Protein AF-A0A2V9ZUM1-F1 (afdb_monomer)

pLDDT: mean 86.16, std 15.64, range [45.31, 98.69]

Nearest PDB structures (foldseek):
  5nqx-assembly4_D  TM=4.553E-01  e=6.604E+00  Neisseria meningitidis MC58
  5nqx-assembly5_E  TM=4.457E-01  e=9.164E+00  Neisseria meningitidis MC58
  6saz-assembly2_D  TM=3.484E-01  e=9.678E+00  Homo sapiens
  6saz-assembly1_B  TM=3.345E-01  e=7.779E+00  Homo sapiens

Structure (mmCIF, N/CA/C/O backbone):
data_AF-A0A2V9ZUM1-F1
#
_entry.id   AF-A0A2V9ZUM1-F1
#
loop_
_atom_site.group_PDB
_atom_site.id
_atom_site.type_symbol
_atom_site.label_atom_id
_atom_site.label_alt_id
_atom_site.label_comp_id
_atom_site.label_asym_id
_atom_site.label_entity_id
_atom_site.label_seq_id
_atom_site.pdbx_PDB_in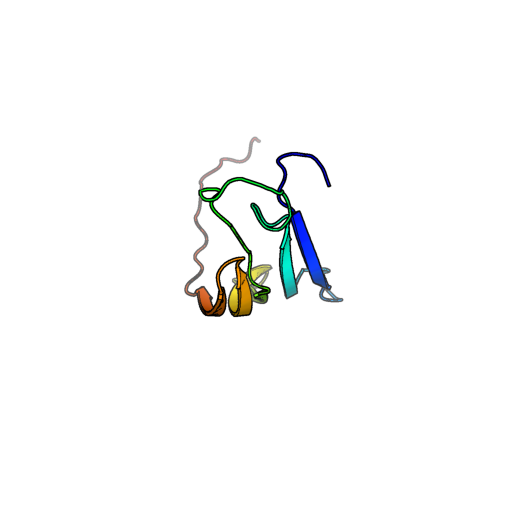s_code
_atom_site.Cartn_x
_atom_site.Cartn_y
_atom_site.Cartn_z
_atom_site.occupancy
_atom_site.B_iso_or_equiv
_atom_site.auth_seq_id
_atom_site.auth_comp_id
_atom_site.auth_asym_id
_atom_site.auth_atom_id
_atom_site.pdbx_PDB_model_num
ATOM 1 N N . MET A 1 1 ? -8.927 4.955 -18.328 1.00 78.56 1 MET A N 1
ATOM 2 C CA . MET A 1 1 ? -8.141 5.878 -17.480 1.00 78.56 1 MET A CA 1
ATOM 3 C C . MET A 1 1 ? -8.078 7.207 -18.204 1.00 78.56 1 MET A C 1
ATOM 5 O O . MET A 1 1 ? -7.851 7.196 -19.407 1.00 78.56 1 MET A O 1
ATOM 9 N N . GLU A 1 2 ? -8.333 8.310 -17.510 1.00 84.94 2 GLU A N 1
ATOM 10 C CA . GLU A 1 2 ? -8.301 9.657 -18.088 1.00 84.94 2 GLU A CA 1
ATOM 11 C C . GLU A 1 2 ? -6.863 10.166 -18.234 1.00 84.94 2 GLU A C 1
ATOM 13 O O . GLU A 1 2 ? -5.979 9.831 -17.438 1.00 84.94 2 GLU A O 1
ATOM 18 N N . ALA A 1 3 ? -6.635 11.004 -19.247 1.00 82.31 3 ALA A N 1
ATOM 19 C CA . ALA A 1 3 ? -5.347 11.649 -19.457 1.00 82.31 3 ALA A CA 1
ATOM 20 C C . ALA A 1 3 ? -4.989 12.555 -18.264 1.00 82.31 3 ALA A C 1
ATOM 22 O O . ALA A 1 3 ? -5.822 13.302 -17.754 1.00 82.31 3 ALA A O 1
ATOM 23 N N . GLY A 1 4 ? -3.737 12.481 -17.808 1.00 84.00 4 GLY A N 1
ATOM 24 C CA . GLY A 1 4 ? -3.235 13.294 -16.695 1.00 84.00 4 GLY A CA 1
ATOM 25 C C . GLY A 1 4 ? -3.696 12.857 -15.298 1.00 84.00 4 GLY A C 1
ATOM 26 O O . GLY A 1 4 ? -3.374 13.532 -14.322 1.00 84.00 4 GLY A O 1
ATOM 27 N N . LYS A 1 5 ? -4.423 11.740 -15.163 1.00 88.44 5 LYS A N 1
ATOM 28 C CA . LYS A 1 5 ? -4.850 11.201 -13.862 1.00 88.44 5 LYS A CA 1
ATOM 29 C C . LYS A 1 5 ? -3.990 10.012 -13.433 1.00 88.44 5 LYS A C 1
ATOM 31 O O . LYS A 1 5 ? -3.568 9.205 -14.259 1.00 88.44 5 LYS A O 1
ATOM 36 N N . ARG A 1 6 ? -3.771 9.888 -12.119 1.00 90.06 6 ARG A N 1
ATOM 37 C CA . ARG A 1 6 ? -3.183 8.696 -11.490 1.00 90.06 6 ARG A CA 1
ATOM 38 C C . ARG A 1 6 ? -4.282 7.877 -10.825 1.00 90.06 6 ARG A C 1
ATOM 40 O O . ARG A 1 6 ? -5.164 8.429 -10.176 1.00 90.06 6 ARG A O 1
ATOM 47 N N . TYR A 1 7 ? -4.190 6.567 -10.972 1.00 93.94 7 TYR A N 1
ATOM 48 C CA . TYR A 1 7 ? -5.117 5.584 -10.433 1.00 93.94 7 TYR A CA 1
ATOM 49 C C . TYR A 1 7 ? -4.359 4.549 -9.614 1.00 93.94 7 TYR A C 1
ATOM 51 O O . TYR A 1 7 ? -3.161 4.344 -9.805 1.00 93.94 7 TYR A O 1
ATOM 59 N N . PHE A 1 8 ? -5.074 3.855 -8.738 1.00 95.06 8 PHE A N 1
ATOM 60 C CA . PHE A 1 8 ? -4.582 2.643 -8.104 1.00 95.06 8 PHE A CA 1
ATOM 61 C C . PHE A 1 8 ? -5.080 1.429 -8.889 1.00 95.06 8 PHE A C 1
ATOM 63 O O . PHE A 1 8 ? -6.277 1.299 -9.141 1.00 95.06 8 PHE A O 1
ATOM 70 N N . GLN A 1 9 ? -4.170 0.531 -9.253 1.00 96.44 9 GLN A N 1
ATOM 71 C CA . GLN A 1 9 ? -4.505 -0.757 -9.848 1.00 96.44 9 GLN A CA 1
ATOM 72 C C . GLN A 1 9 ? -4.064 -1.871 -8.907 1.00 96.44 9 GLN A C 1
ATOM 74 O O . GLN A 1 9 ? -2.882 -2.000 -8.580 1.00 96.44 9 GLN A O 1
ATOM 79 N N . GLY A 1 10 ? -5.014 -2.698 -8.481 1.00 97.12 10 GLY A N 1
ATOM 80 C CA . GLY A 1 10 ? -4.728 -3.771 -7.547 1.00 97.12 10 GLY A CA 1
ATOM 81 C C . GLY A 1 10 ? -5.973 -4.412 -6.965 1.00 97.12 10 GLY A C 1
ATOM 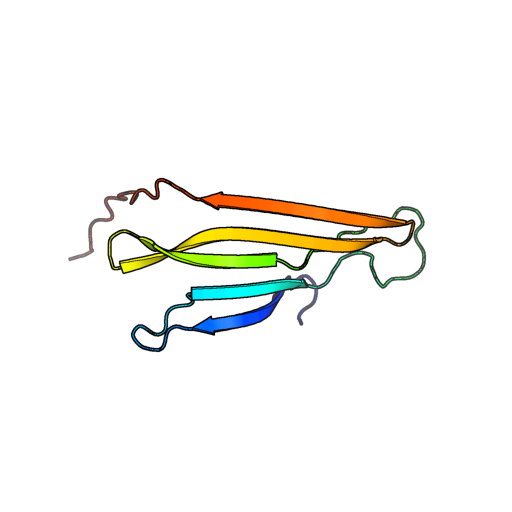82 O O . GLY A 1 10 ? -7.062 -4.336 -7.527 1.00 97.12 10 GLY A O 1
ATOM 83 N N . ARG A 1 11 ? -5.784 -5.051 -5.814 1.00 98.44 11 ARG A N 1
ATOM 84 C CA . ARG A 1 11 ? -6.826 -5.713 -5.036 1.00 98.44 11 ARG A CA 1
ATOM 85 C C . ARG A 1 11 ? -7.051 -4.971 -3.724 1.00 98.44 11 ARG A C 1
ATOM 87 O O . ARG A 1 11 ? -6.098 -4.525 -3.079 1.00 98.44 11 ARG A O 1
ATOM 94 N N . VAL A 1 12 ? -8.316 -4.880 -3.338 1.00 98.00 12 VAL A N 1
ATOM 95 C CA . VAL A 1 12 ? -8.780 -4.316 -2.071 1.00 98.00 12 VAL A CA 1
ATOM 96 C C . VAL A 1 12 ? -9.460 -5.437 -1.294 1.00 98.00 12 VAL A C 1
ATOM 98 O O . VAL A 1 12 ? -10.240 -6.192 -1.869 1.00 98.00 12 VAL A O 1
ATOM 101 N N . TRP A 1 13 ? -9.140 -5.565 -0.010 1.00 98.19 13 TRP A N 1
ATOM 102 C CA . TRP A 1 13 ? -9.835 -6.458 0.910 1.00 98.19 13 TRP A CA 1
ATOM 103 C C . TRP A 1 13 ? -10.670 -5.608 1.847 1.00 98.19 13 TRP A C 1
ATOM 105 O O . TRP A 1 13 ? -10.168 -4.643 2.435 1.00 98.19 13 TRP A O 1
ATOM 115 N N . VAL A 1 14 ? -11.930 -5.994 1.965 1.00 97.00 14 VAL A N 1
ATOM 116 C CA . VAL A 1 14 ? -12.938 -5.324 2.771 1.00 97.00 14 VAL A CA 1
ATOM 117 C C . VAL A 1 14 ? -13.363 -6.301 3.861 1.00 97.00 14 VAL A C 1
ATOM 119 O O . VAL A 1 14 ? -13.590 -7.477 3.572 1.00 97.00 14 VAL A O 1
ATOM 122 N N . ASP A 1 15 ? -13.389 -5.832 5.103 1.00 93.25 15 ASP A N 1
ATOM 123 C CA . ASP A 1 15 ? -13.933 -6.575 6.236 1.00 93.25 15 ASP A CA 1
ATOM 124 C C . ASP A 1 15 ? -15.433 -6.853 6.034 1.00 93.25 15 ASP A C 1
ATOM 126 O O . ASP A 1 15 ? -16.140 -6.071 5.402 1.00 93.25 15 ASP A O 1
ATOM 130 N N . ASN A 1 16 ? -15.927 -7.973 6.560 1.00 94.62 16 ASN A N 1
ATOM 131 C CA . ASN A 1 16 ? -17.305 -8.416 6.345 1.00 94.62 16 ASN A CA 1
ATOM 132 C C . ASN A 1 16 ? -18.289 -8.002 7.452 1.00 94.62 16 ASN A C 1
ATOM 134 O O . ASN A 1 16 ? -19.456 -8.381 7.370 1.00 94.62 16 ASN A O 1
ATOM 138 N N . ARG A 1 17 ? -17.848 -7.253 8.469 1.00 91.38 17 ARG A N 1
ATOM 139 C CA . ARG A 1 17 ? -18.691 -6.741 9.560 1.00 91.38 17 ARG A CA 1
ATOM 140 C C . ARG A 1 17 ? -19.018 -5.269 9.345 1.00 91.38 17 ARG A C 1
ATOM 142 O O . ARG A 1 17 ? -20.185 -4.915 9.224 1.00 91.38 17 ARG A O 1
ATOM 149 N N . ASP A 1 18 ? -17.983 -4.445 9.207 1.00 89.38 18 ASP A N 1
ATOM 150 C CA . ASP A 1 18 ? -18.099 -2.983 9.143 1.00 89.38 18 ASP A CA 1
ATOM 151 C C . ASP A 1 18 ? -17.907 -2.433 7.719 1.00 89.38 18 ASP A C 1
ATOM 153 O O .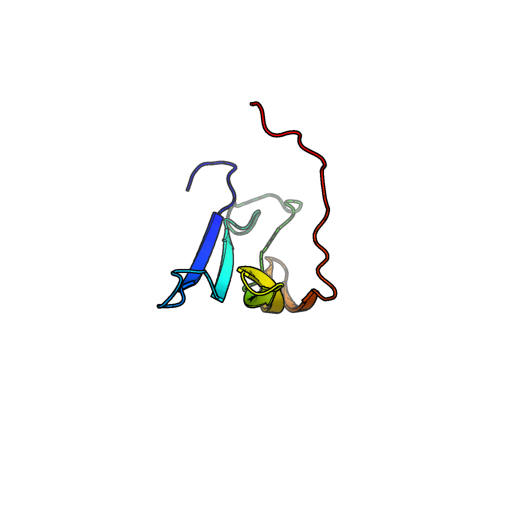 ASP A 1 18 ? -17.941 -1.219 7.499 1.00 89.38 18 ASP A O 1
ATOM 157 N N . LEU A 1 19 ? -17.665 -3.323 6.745 1.00 93.25 19 LEU A N 1
ATOM 158 C CA . LEU A 1 19 ? -17.400 -3.001 5.336 1.00 93.25 19 LEU A CA 1
ATOM 159 C C . LEU A 1 19 ? -16.234 -2.016 5.145 1.00 93.25 19 LEU A C 1
ATOM 161 O O . LEU A 1 19 ? -16.192 -1.232 4.194 1.00 93.25 19 LEU A O 1
ATOM 165 N N . GLN A 1 20 ? -15.256 -2.073 6.049 1.00 94.44 20 GLN A N 1
ATOM 166 C CA . GLN A 1 20 ? -14.067 -1.226 6.032 1.00 94.44 20 GLN A CA 1
ATOM 167 C C . GLN A 1 20 ? -12.942 -1.865 5.222 1.00 94.44 20 GLN A C 1
ATOM 169 O O . GLN A 1 20 ? -12.767 -3.081 5.202 1.00 94.44 20 GLN A O 1
ATOM 174 N N . ILE A 1 21 ? -12.126 -1.040 4.566 1.00 96.31 21 ILE A N 1
ATOM 175 C CA . ILE A 1 21 ? -10.934 -1.529 3.869 1.00 96.31 21 ILE A CA 1
ATOM 176 C C . ILE A 1 21 ? -9.885 -1.911 4.913 1.00 96.31 21 ILE A C 1
ATOM 178 O O . ILE A 1 21 ? -9.409 -1.053 5.651 1.00 96.31 21 ILE A O 1
ATOM 182 N N . VAL A 1 22 ? -9.454 -3.170 4.914 1.00 97.00 22 VAL A N 1
ATOM 183 C CA . VAL A 1 22 ? -8.434 -3.677 5.853 1.00 97.00 22 VAL A CA 1
ATOM 184 C C . VAL A 1 22 ? -7.066 -3.845 5.199 1.00 97.00 22 VAL A C 1
ATOM 186 O O . VAL A 1 22 ? -6.026 -3.785 5.853 1.00 97.00 22 VAL A O 1
ATOM 189 N N . LYS A 1 23 ? -7.042 -4.022 3.874 1.00 98.12 23 LYS A N 1
ATOM 190 C CA . LYS A 1 23 ? -5.810 -4.217 3.109 1.00 98.12 23 LYS A CA 1
ATOM 191 C C . LYS A 1 23 ? -5.972 -3.744 1.673 1.00 98.12 23 LYS A C 1
ATOM 193 O O . LYS A 1 23 ? -7.018 -3.928 1.056 1.00 98.12 23 LYS A O 1
ATOM 198 N N . THR A 1 24 ? -4.903 -3.196 1.111 1.00 98.50 24 THR A N 1
ATOM 199 C CA . THR A 1 24 ? -4.781 -2.919 -0.326 1.00 98.50 24 THR A CA 1
ATOM 200 C C . THR A 1 24 ? -3.454 -3.462 -0.835 1.00 98.50 24 THR A C 1
ATOM 202 O O . THR A 1 24 ? -2.449 -3.367 -0.142 1.00 98.50 24 THR A O 1
ATOM 205 N N . CYS A 1 25 ? -3.435 -4.055 -2.026 1.00 98.44 25 CYS A N 1
ATOM 206 C CA . CYS A 1 25 ? -2.228 -4.586 -2.663 1.00 98.44 25 CYS A CA 1
ATOM 207 C C . CYS A 1 25 ? -2.267 -4.243 -4.142 1.00 98.44 25 CYS A C 1
ATOM 209 O O . CYS A 1 25 ? -3.168 -4.687 -4.854 1.00 98.44 25 CYS A O 1
ATOM 211 N N . GLY A 1 26 ? -1.312 -3.451 -4.605 1.00 97.75 26 GLY A N 1
ATOM 212 C CA . GLY A 1 26 ? -1.340 -2.918 -5.957 1.00 97.75 26 GLY A CA 1
ATOM 213 C C . GLY A 1 26 ? -0.280 -1.858 -6.167 1.00 97.75 26 GLY A C 1
ATOM 214 O O . GLY A 1 26 ? 0.684 -1.784 -5.415 1.00 97.75 26 GLY A O 1
ATOM 215 N N . ARG A 1 27 ? -0.460 -1.052 -7.205 1.00 96.00 27 ARG A N 1
ATOM 216 C CA . ARG A 1 27 ? 0.482 -0.008 -7.611 1.00 96.00 27 ARG A CA 1
ATOM 217 C C . ARG A 1 27 ? -0.260 1.194 -8.172 1.00 96.00 27 ARG A C 1
ATOM 219 O O . ARG A 1 27 ? -1.397 1.066 -8.633 1.00 96.00 27 ARG A O 1
ATOM 226 N N . ASN A 1 28 ? 0.397 2.349 -8.169 1.00 93.69 28 ASN A N 1
ATOM 227 C CA . ASN A 1 28 ? -0.128 3.524 -8.860 1.00 93.69 28 ASN A CA 1
ATOM 228 C C . ASN A 1 28 ? 0.181 3.424 -10.359 1.00 93.69 28 ASN A C 1
ATOM 230 O O . ASN A 1 28 ? 1.261 2.984 -10.745 1.00 93.69 28 ASN A O 1
ATOM 234 N N . VAL A 1 29 ? -0.775 3.827 -11.190 1.00 92.19 29 VAL A N 1
ATOM 235 C CA . VAL A 1 29 ? -0.709 3.775 -12.656 1.00 92.19 29 VAL A CA 1
ATOM 236 C C . VAL A 1 29 ? -1.307 5.051 -13.267 1.00 92.19 29 VAL A C 1
ATOM 238 O O . VAL A 1 29 ? -2.144 5.687 -12.627 1.00 92.19 29 VAL A O 1
ATOM 241 N N . PRO A 1 30 ? -0.926 5.443 -14.492 1.00 90.62 30 PRO A N 1
ATOM 242 C CA . PRO A 1 30 ? 0.138 4.847 -15.297 1.00 90.62 30 PRO A CA 1
ATOM 243 C C . PRO A 1 30 ? 1.530 5.197 -14.755 1.00 90.62 30 PRO A C 1
ATOM 245 O O . PRO A 1 30 ? 1.707 6.194 -14.052 1.00 90.62 30 PRO A O 1
ATOM 248 N N . ASP A 1 31 ? 2.516 4.376 -15.105 1.00 87.31 31 ASP A N 1
ATOM 249 C CA . ASP A 1 31 ? 3.913 4.802 -15.037 1.00 87.31 31 ASP A CA 1
ATOM 250 C C . ASP A 1 31 ? 4.178 5.873 -16.098 1.00 87.31 31 ASP A C 1
ATOM 252 O O . ASP A 1 31 ? 3.586 5.856 -17.183 1.00 87.31 31 ASP A O 1
ATOM 256 N N . VAL A 1 32 ? 5.097 6.789 -15.806 1.00 81.12 32 VAL A N 1
ATOM 257 C CA . VAL A 1 32 ? 5.521 7.827 -16.754 1.00 81.12 32 VAL A CA 1
ATOM 258 C C . VAL A 1 32 ? 6.822 7.385 -17.419 1.00 81.12 32 VAL A C 1
ATOM 260 O O . VAL A 1 32 ? 7.717 6.879 -16.750 1.00 81.12 32 VAL A O 1
ATOM 263 N N . GLY A 1 33 ? 6.932 7.551 -18.739 1.00 69.94 33 GLY A N 1
ATOM 264 C CA . 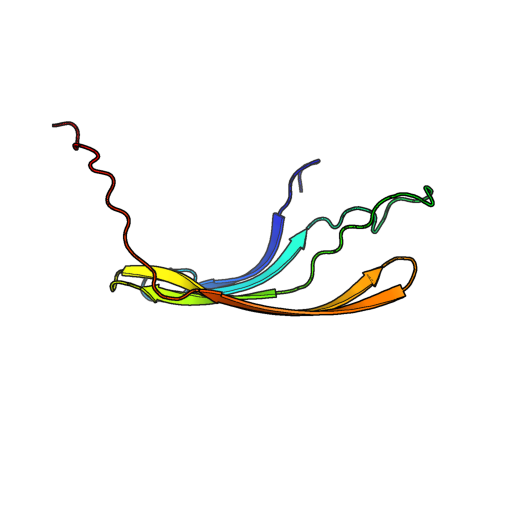GLY A 1 33 ? 8.151 7.236 -19.501 1.00 69.94 33 GLY A CA 1
ATOM 265 C C . GLY A 1 33 ? 8.276 5.782 -19.978 1.00 69.94 33 GLY A C 1
ATOM 266 O O . GLY A 1 33 ? 8.952 5.539 -20.966 1.00 69.94 33 GLY A O 1
ATOM 267 N N . SER A 1 34 ? 7.532 4.835 -19.391 1.00 57.09 34 SER A N 1
ATOM 268 C CA . SER A 1 34 ? 7.637 3.390 -19.685 1.00 57.09 34 SER A CA 1
ATOM 269 C C . SER A 1 34 ? 7.298 2.972 -21.134 1.00 57.09 34 SER A C 1
ATOM 271 O O . SER A 1 34 ? 7.745 1.916 -21.579 1.00 57.09 34 SER A O 1
ATOM 273 N N . LYS A 1 35 ? 6.501 3.746 -21.896 1.00 53.78 35 LYS A N 1
ATOM 274 C CA . LYS A 1 35 ? 5.972 3.293 -23.209 1.00 53.78 35 LYS A CA 1
ATOM 275 C C . LYS A 1 35 ? 6.003 4.294 -24.367 1.00 53.78 35 LYS A C 1
ATOM 277 O O . LYS A 1 35 ? 5.461 3.985 -25.428 1.00 53.78 35 LYS A O 1
ATOM 282 N N . SER A 1 36 ? 6.639 5.459 -24.229 1.00 48.03 36 SER A N 1
ATOM 283 C CA . SER A 1 36 ? 6.733 6.407 -25.348 1.00 48.03 36 SER A CA 1
ATOM 284 C C . SER A 1 36 ? 8.157 6.512 -25.876 1.00 48.03 36 SER A C 1
ATOM 286 O O . SER A 1 36 ? 9.037 7.097 -25.260 1.00 48.03 36 SER A O 1
ATOM 288 N N . LYS A 1 37 ? 8.340 5.942 -27.066 1.00 48.91 37 LYS A N 1
ATOM 289 C CA . LYS A 1 37 ? 9.462 6.126 -27.987 1.00 48.91 37 LYS A CA 1
ATOM 290 C C . LYS A 1 37 ? 10.099 7.536 -27.905 1.00 48.91 37 LYS A C 1
ATOM 292 O O . LYS A 1 37 ? 9.400 8.533 -28.059 1.00 48.91 37 LYS A O 1
ATOM 297 N N . LYS A 1 38 ? 11.441 7.563 -27.860 1.00 48.66 38 LYS A N 1
ATOM 298 C CA . LYS A 1 38 ? 12.339 8.592 -28.439 1.00 48.66 38 LYS A CA 1
ATOM 299 C C . LYS A 1 38 ? 12.494 9.956 -27.736 1.00 48.66 38 LYS A C 1
ATOM 301 O O . LYS A 1 38 ? 12.442 10.978 -28.416 1.00 48.66 38 LYS A O 1
ATOM 306 N N . LYS A 1 39 ? 12.856 10.003 -26.450 1.00 52.28 39 LYS A N 1
ATOM 307 C CA . LYS A 1 39 ? 13.816 11.030 -25.993 1.00 52.28 39 LYS A CA 1
ATOM 308 C C . LYS A 1 39 ? 14.816 10.418 -25.004 1.00 52.28 39 LYS A C 1
ATOM 310 O O . LYS A 1 39 ? 14.361 9.877 -24.005 1.00 52.28 39 LYS A O 1
ATOM 315 N N . PRO A 1 40 ? 16.134 10.500 -25.260 1.00 53.75 40 PRO A N 1
ATOM 316 C CA . PRO A 1 40 ? 17.160 9.965 -24.357 1.00 53.75 40 PRO A CA 1
ATOM 317 C C . PRO A 1 40 ? 17.121 10.588 -22.946 1.00 53.75 40 PRO A C 1
ATOM 319 O O . PRO A 1 40 ? 17.607 9.968 -22.011 1.00 53.75 40 PRO A O 1
ATOM 322 N N . ASP A 1 41 ? 16.453 11.737 -22.776 1.00 56.03 41 ASP A N 1
ATOM 323 C CA . ASP A 1 41 ? 16.343 12.460 -21.498 1.00 56.03 41 ASP A CA 1
ATOM 324 C C . ASP A 1 41 ? 14.943 12.402 -20.847 1.00 56.03 41 ASP A C 1
ATOM 326 O O . ASP A 1 41 ? 14.633 13.192 -19.950 1.00 56.03 41 ASP A O 1
ATOM 330 N N . SER A 1 42 ? 14.029 11.531 -21.300 1.00 63.44 42 SER A N 1
ATOM 331 C CA . SER A 1 42 ? 12.706 11.450 -20.665 1.00 63.44 42 SER A CA 1
ATOM 332 C C . SER A 1 42 ? 12.794 10.753 -19.307 1.00 63.44 42 SER A C 1
ATOM 334 O O . SER A 1 42 ? 13.032 9.551 -19.241 1.00 63.44 42 SER A O 1
ATOM 336 N N . LYS A 1 43 ? 12.553 11.500 -18.225 1.00 73.81 43 LYS A N 1
ATOM 337 C CA . LYS A 1 43 ? 12.530 10.976 -16.854 1.00 73.81 43 LYS A CA 1
ATOM 338 C C . LYS A 1 43 ? 11.473 9.874 -16.697 1.00 73.81 43 LYS A C 1
ATOM 340 O O . LYS A 1 43 ? 10.273 10.145 -16.772 1.00 73.81 43 LYS A O 1
ATOM 345 N N . GLU A 1 44 ? 11.921 8.649 -16.444 1.00 84.88 44 GLU A N 1
ATO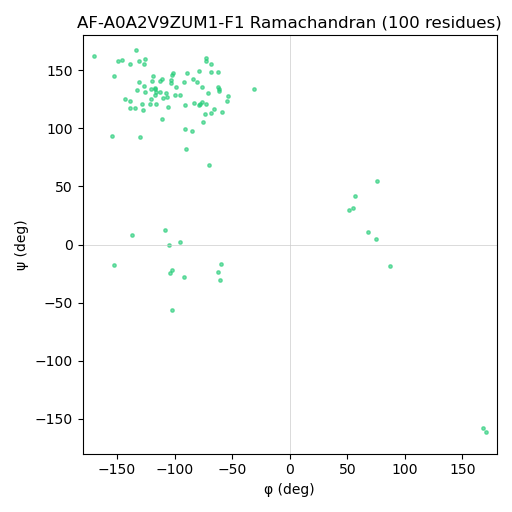M 346 C CA . GLU A 1 44 ? 11.059 7.521 -16.087 1.00 84.88 44 GLU A CA 1
ATOM 347 C C . GLU A 1 44 ? 10.588 7.635 -14.630 1.00 84.88 44 GLU A C 1
ATOM 349 O O . GLU A 1 44 ? 11.365 7.941 -13.725 1.00 84.88 44 GLU A O 1
ATOM 354 N N . ILE A 1 45 ? 9.299 7.388 -14.396 1.00 87.19 45 ILE A N 1
ATOM 355 C CA . ILE A 1 45 ? 8.709 7.306 -13.057 1.00 87.19 45 ILE A CA 1
ATOM 356 C C . ILE A 1 45 ? 7.906 6.010 -12.998 1.00 87.19 45 ILE A C 1
ATOM 358 O O . ILE A 1 45 ? 6.732 5.975 -13.383 1.00 87.19 45 ILE A O 1
ATOM 362 N N . LEU A 1 46 ? 8.563 4.953 -12.526 1.00 91.38 46 LEU A N 1
ATOM 363 C CA . LEU A 1 46 ? 7.955 3.649 -12.281 1.00 91.38 46 LEU A CA 1
ATOM 364 C C . LEU A 1 46 ? 7.462 3.577 -10.835 1.00 91.38 46 LEU A C 1
ATOM 366 O O . LEU A 1 46 ? 8.121 4.073 -9.922 1.00 91.38 46 LEU A O 1
ATOM 370 N N . THR A 1 47 ? 6.292 2.977 -10.617 1.00 93.19 47 THR A N 1
ATOM 371 C CA . THR A 1 47 ? 5.739 2.801 -9.265 1.00 93.19 47 THR A CA 1
ATOM 372 C C . THR A 1 47 ? 5.851 1.340 -8.826 1.00 93.19 47 THR A C 1
ATOM 374 O O . THR A 1 47 ? 5.328 0.476 -9.533 1.00 93.19 47 THR A O 1
ATOM 377 N N . PRO A 1 48 ? 6.439 1.031 -7.656 1.00 96.25 48 PRO A N 1
ATOM 378 C CA . PRO A 1 48 ? 6.477 -0.341 -7.167 1.00 96.25 48 PRO A CA 1
ATOM 379 C C . PRO A 1 48 ? 5.088 -0.831 -6.769 1.00 96.25 48 PRO A C 1
ATOM 381 O O . PRO A 1 48 ? 4.198 -0.054 -6.398 1.00 96.25 48 PRO A O 1
ATOM 384 N N . LYS A 1 49 ? 4.906 -2.148 -6.796 1.00 97.62 49 LYS A N 1
ATOM 385 C CA . LYS A 1 49 ? 3.794 -2.789 -6.110 1.00 97.62 49 LYS A CA 1
ATOM 386 C C . LYS A 1 49 ? 4.022 -2.731 -4.603 1.00 97.62 49 LYS A C 1
ATOM 388 O O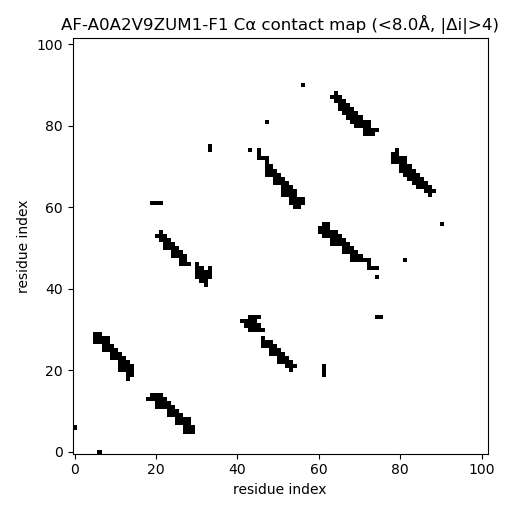 . LYS A 1 49 ? 5.065 -3.129 -4.092 1.00 97.62 49 LYS A O 1
ATOM 393 N N . PHE A 1 50 ? 3.005 -2.281 -3.885 1.00 98.12 50 PHE A N 1
ATOM 394 C CA . PHE A 1 50 ? 3.021 -2.179 -2.437 1.00 98.12 50 PHE A CA 1
ATOM 395 C C . PHE A 1 50 ? 1.771 -2.805 -1.825 1.00 98.12 50 PHE A C 1
ATOM 397 O O . PHE A 1 50 ? 0.723 -2.961 -2.463 1.00 98.12 50 PHE A O 1
ATOM 404 N N . VAL A 1 51 ? 1.896 -3.169 -0.555 1.00 98.69 51 VAL A N 1
ATOM 405 C CA . VAL A 1 51 ? 0.804 -3.634 0.290 1.00 98.69 51 VAL A CA 1
ATOM 406 C C . VAL A 1 51 ? 0.641 -2.657 1.437 1.00 98.69 51 VAL A C 1
ATOM 408 O O . VAL A 1 51 ? 1.608 -2.369 2.131 1.00 98.69 51 VAL A O 1
ATOM 411 N N . THR A 1 52 ? -0.581 -2.191 1.660 1.00 98.69 52 THR A N 1
ATOM 412 C CA . THR A 1 52 ? -0.959 -1.408 2.838 1.00 98.69 52 THR A CA 1
ATOM 413 C C . THR A 1 52 ? -1.869 -2.256 3.706 1.00 98.69 52 THR A C 1
ATOM 415 O O . THR A 1 52 ? -2.896 -2.742 3.228 1.00 98.69 52 THR A O 1
ATOM 418 N N . TYR A 1 53 ? -1.506 -2.398 4.972 1.00 98.44 53 TYR A N 1
ATOM 419 C CA . TYR A 1 53 ? -2.321 -2.990 6.022 1.00 98.44 53 TYR A CA 1
ATOM 420 C C . TYR A 1 53 ? -2.897 -1.875 6.880 1.00 98.44 53 TYR A C 1
ATOM 422 O O . TYR A 1 53 ? -2.236 -0.859 7.121 1.00 98.44 53 TYR A O 1
ATOM 430 N N . ARG A 1 54 ? -4.145 -2.059 7.294 1.00 97.69 54 ARG A N 1
ATOM 431 C CA . ARG A 1 54 ? -4.864 -1.123 8.145 1.00 97.69 54 ARG A CA 1
ATOM 432 C C . ARG A 1 54 ? -5.234 -1.807 9.447 1.00 97.69 54 ARG A C 1
ATOM 434 O O . ARG A 1 54 ? -5.563 -2.989 9.445 1.00 97.69 54 ARG A O 1
ATOM 441 N N . GLU A 1 55 ? -5.213 -1.039 10.522 1.00 95.38 55 GLU A N 1
ATOM 442 C CA . GLU A 1 55 ? -5.649 -1.467 11.847 1.00 95.38 55 GLU A CA 1
ATOM 443 C C . GLU A 1 55 ? -6.672 -0.471 12.383 1.00 95.38 55 GLU A C 1
ATOM 445 O O . GLU A 1 55 ? -6.705 0.697 11.979 1.00 95.38 55 GLU A O 1
ATOM 450 N N . GLN A 1 56 ? -7.521 -0.950 13.288 1.00 93.62 56 GLN A N 1
ATOM 451 C CA . GLN A 1 56 ? -8.507 -0.122 13.960 1.00 93.62 56 GLN A CA 1
ATOM 452 C C . GLN A 1 56 ? -7.830 0.698 15.062 1.00 93.62 56 GLN A C 1
ATOM 454 O O . GLN A 1 56 ? -7.253 0.157 16.003 1.00 93.62 56 GLN A O 1
ATOM 459 N N . ILE A 1 57 ? -7.935 2.014 14.950 1.00 92.19 57 ILE A N 1
ATOM 460 C CA . ILE A 1 57 ? -7.431 2.995 15.905 1.00 92.19 57 ILE A CA 1
ATOM 461 C C . ILE A 1 57 ? -8.621 3.671 16.589 1.00 92.19 57 ILE A C 1
ATOM 463 O O . ILE A 1 57 ? -9.660 3.914 15.963 1.00 92.19 57 ILE A O 1
ATOM 467 N N . ASP A 1 58 ? -8.475 3.954 17.886 1.00 87.88 58 ASP A N 1
ATOM 468 C CA . ASP A 1 58 ? -9.491 4.590 18.739 1.00 87.88 58 ASP A CA 1
ATOM 469 C C . ASP A 1 58 ? -10.868 3.902 18.676 1.00 87.88 58 ASP A C 1
ATOM 471 O O . ASP A 1 58 ? -11.911 4.540 18.808 1.00 87.88 58 ASP A O 1
ATOM 475 N N . GLY A 1 59 ? -10.878 2.588 18.427 1.00 83.50 59 GLY A N 1
ATOM 476 C CA . GLY A 1 59 ? -12.093 1.776 18.382 1.00 83.50 59 GLY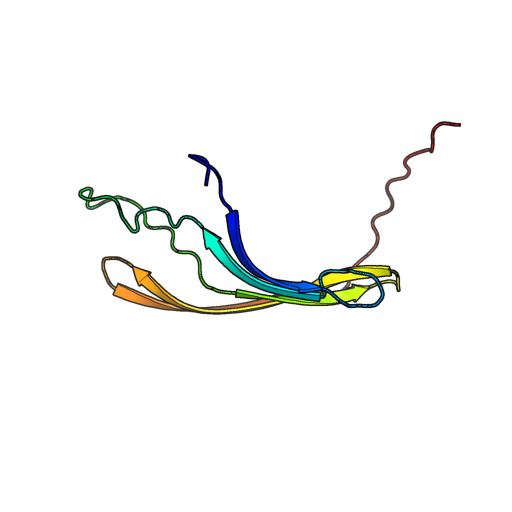 A CA 1
ATOM 477 C C . GLY A 1 59 ? -13.038 2.075 17.215 1.00 83.50 59 GLY A C 1
ATOM 478 O O . GLY A 1 59 ? -14.151 1.563 17.213 1.00 83.50 59 GLY A O 1
ATOM 479 N N . GLY A 1 60 ? -12.634 2.860 16.206 1.00 83.25 60 GLY A N 1
ATOM 480 C CA . GLY A 1 60 ? -13.562 3.252 15.134 1.00 83.25 60 GLY A CA 1
ATOM 481 C C . GLY A 1 60 ? -12.966 3.564 13.764 1.00 83.25 60 GLY A C 1
ATOM 482 O O . GLY A 1 60 ? -13.709 3.561 12.787 1.00 83.25 60 GLY A O 1
ATOM 483 N N . TYR A 1 61 ? -11.658 3.816 13.648 1.00 86.50 61 TYR A N 1
ATOM 484 C CA . TYR A 1 61 ? -11.064 4.268 12.386 1.00 86.50 61 TYR A CA 1
ATOM 485 C C . TYR A 1 61 ? -9.995 3.307 11.880 1.00 86.50 61 TYR A C 1
ATOM 487 O O . TYR A 1 61 ? -9.025 3.029 12.576 1.00 86.50 61 TYR A O 1
ATOM 495 N N . TRP A 1 62 ? -10.147 2.837 10.642 1.00 92.94 62 TRP A N 1
ATOM 496 C CA . TRP A 1 62 ? -9.160 1.983 9.984 1.00 92.94 62 TRP A CA 1
ATOM 497 C C . TRP A 1 62 ? -8.067 2.828 9.335 1.00 92.94 62 TRP A C 1
ATOM 499 O O . TRP A 1 62 ? -8.222 3.332 8.218 1.00 92.94 62 TRP A O 1
ATOM 509 N N . PHE A 1 63 ? -6.946 2.978 10.036 1.00 95.31 63 PHE A N 1
ATOM 510 C CA . PHE A 1 63 ? -5.796 3.731 9.544 1.00 95.31 63 PHE A CA 1
ATOM 511 C C . PHE A 1 63 ? -4.698 2.809 9.015 1.00 95.31 63 PHE A C 1
ATOM 513 O O . PHE A 1 63 ? -4.541 1.693 9.506 1.00 95.31 63 PHE A O 1
ATOM 520 N N . PRO A 1 64 ? -3.935 3.243 7.995 1.00 97.25 64 PRO A N 1
ATOM 521 C CA . PRO A 1 64 ? -2.816 2.464 7.483 1.00 97.25 64 PRO A CA 1
ATOM 522 C C . PRO A 1 64 ? -1.693 2.419 8.519 1.00 97.25 64 PRO A C 1
ATOM 524 O O . PRO A 1 64 ? -1.066 3.434 8.761 1.00 97.25 64 PRO A O 1
ATOM 527 N N . THR A 1 65 ? -1.376 1.270 9.102 1.00 97.81 65 THR A N 1
ATOM 528 C CA . THR A 1 65 ? -0.299 1.180 10.110 1.00 97.81 65 THR A CA 1
ATOM 529 C C . THR A 1 65 ? 0.989 0.597 9.549 1.00 97.81 65 THR A C 1
ATOM 531 O O . THR A 1 65 ? 2.077 0.880 10.054 1.00 97.81 65 THR A O 1
ATOM 534 N N . TYR A 1 66 ? 0.897 -0.149 8.446 1.00 98.44 66 TYR A N 1
ATOM 535 C CA . TYR A 1 66 ? 2.043 -0.791 7.816 1.00 98.44 66 TYR A CA 1
ATOM 536 C C . TYR A 1 66 ? 1.930 -0.778 6.292 1.00 98.44 66 TYR A C 1
ATOM 538 O O . TYR A 1 66 ? 0.954 -1.270 5.722 1.00 98.44 66 TYR A O 1
ATOM 546 N N . ILE A 1 67 ? 2.949 -0.243 5.619 1.00 98.56 67 ILE A N 1
ATOM 547 C CA . ILE A 1 67 ? 3.101 -0.313 4.165 1.00 98.56 67 ILE A CA 1
ATOM 548 C C . ILE A 1 67 ? 4.415 -1.012 3.848 1.00 98.56 67 ILE A C 1
ATOM 550 O O . ILE A 1 67 ? 5.448 -0.692 4.434 1.00 98.56 67 ILE A O 1
ATOM 554 N N . ARG A 1 68 ? 4.383 -1.957 2.910 1.00 98.38 68 ARG A N 1
ATOM 555 C CA . ARG A 1 68 ? 5.581 -2.622 2.397 1.00 98.38 68 ARG A CA 1
ATOM 556 C C . ARG A 1 68 ? 5.567 -2.663 0.877 1.00 98.38 68 ARG A C 1
ATOM 558 O O . ARG A 1 68 ? 4.578 -3.107 0.297 1.00 98.38 68 ARG A O 1
ATOM 565 N N . ALA A 1 69 ? 6.684 -2.296 0.265 1.00 98.19 69 ALA A N 1
ATOM 566 C CA . ALA A 1 69 ? 7.007 -2.580 -1.126 1.00 98.19 69 ALA A CA 1
ATOM 567 C C . ALA A 1 69 ? 8.291 -3.415 -1.186 1.00 98.19 69 ALA A C 1
ATOM 569 O O . ALA A 1 69 ? 9.208 -3.217 -0.389 1.00 98.19 69 ALA A O 1
ATOM 570 N N . ASP A 1 70 ? 8.326 -4.381 -2.092 1.00 97.88 70 ASP A N 1
ATOM 571 C CA . ASP A 1 70 ? 9.481 -5.235 -2.366 1.00 97.88 70 ASP A CA 1
ATOM 572 C C . ASP A 1 70 ? 9.314 -5.701 -3.811 1.00 97.88 70 ASP A C 1
ATOM 574 O O . ASP A 1 70 ? 8.500 -6.585 -4.086 1.00 97.88 70 ASP A O 1
ATOM 578 N N . ASP A 1 71 ? 9.926 -4.972 -4.739 1.00 97.19 71 ASP A N 1
ATOM 579 C CA . ASP A 1 71 ? 9.635 -5.085 -6.169 1.00 97.19 71 ASP A CA 1
ATOM 580 C C . ASP A 1 71 ? 10.879 -4.774 -7.006 1.00 97.19 71 ASP A C 1
ATOM 582 O O . ASP A 1 71 ? 11.791 -4.085 -6.547 1.00 97.19 71 ASP A O 1
ATOM 586 N N . ILE A 1 72 ? 10.914 -5.261 -8.243 1.00 97.12 72 ILE A N 1
ATOM 587 C CA . ILE A 1 72 ? 11.962 -4.921 -9.210 1.00 97.12 72 ILE A CA 1
ATOM 588 C C . ILE A 1 72 ? 11.354 -3.966 -10.235 1.00 97.12 72 ILE A C 1
ATOM 590 O O . ILE A 1 72 ? 10.389 -4.290 -10.924 1.00 97.12 72 ILE A O 1
ATOM 594 N N . LEU A 1 73 ? 11.905 -2.759 -10.312 1.00 94.50 73 LEU A N 1
ATOM 595 C CA . LEU A 1 73 ? 11.512 -1.747 -11.281 1.00 94.50 73 LEU A CA 1
ATOM 596 C C . LEU A 1 73 ? 12.379 -1.883 -12.531 1.00 94.50 73 LEU A C 1
ATOM 598 O O . LEU A 1 73 ? 13.597 -1.735 -12.461 1.00 94.50 73 LEU A O 1
ATOM 602 N N . HIS A 1 74 ? 11.733 -2.138 -13.664 1.00 92.00 74 HIS A N 1
ATOM 603 C CA . HIS A 1 74 ? 12.379 -2.316 -14.963 1.00 92.00 74 HIS A CA 1
ATOM 604 C C . HIS A 1 74 ? 12.488 -0.976 -15.694 1.00 92.00 74 HIS A C 1
ATOM 606 O O . HIS A 1 74 ? 11.620 -0.640 -16.506 1.00 92.00 74 HIS A O 1
ATOM 612 N N . PHE A 1 75 ? 13.512 -0.186 -15.365 1.00 88.81 75 PHE A N 1
ATOM 613 C CA . PHE A 1 75 ? 13.820 1.029 -16.119 1.00 88.81 75 PHE A CA 1
ATOM 614 C C . PHE A 1 75 ? 14.428 0.666 -17.477 1.00 88.81 75 PHE A C 1
ATOM 616 O O . PHE A 1 75 ? 14.953 -0.431 -17.663 1.00 88.81 75 PHE A O 1
ATOM 623 N N . SER A 1 76 ? 14.399 1.588 -18.440 1.00 85.56 76 SER A N 1
ATOM 624 C CA . SER A 1 76 ? 14.936 1.318 -19.784 1.00 85.56 76 SER A CA 1
ATOM 625 C C . SER A 1 76 ? 16.431 0.966 -19.798 1.00 85.56 76 SER A C 1
ATOM 627 O O . SER A 1 76 ? 16.869 0.206 -20.661 1.00 85.56 76 SER A O 1
ATOM 629 N N . GLY A 1 77 ? 17.205 1.507 -18.851 1.00 85.75 77 GLY A N 1
ATOM 630 C CA . GLY A 1 77 ? 18.652 1.301 -18.751 1.00 85.75 77 GLY A CA 1
ATOM 631 C C . GLY A 1 77 ? 19.071 0.129 -17.864 1.00 85.75 77 GLY A C 1
ATOM 632 O O . GLY A 1 77 ? 20.143 -0.433 -18.078 1.00 85.75 77 GLY A O 1
ATOM 633 N N . ASN A 1 78 ? 18.260 -0.231 -16.866 1.00 90.50 78 ASN A N 1
ATOM 634 C CA . ASN A 1 78 ? 18.581 -1.273 -15.898 1.00 90.50 78 ASN A CA 1
ATOM 635 C C . ASN A 1 78 ? 17.379 -1.639 -15.020 1.00 90.50 78 ASN A C 1
ATOM 637 O O . ASN A 1 78 ? 16.451 -0.855 -14.819 1.00 90.50 78 ASN A O 1
ATOM 641 N N . ASP A 1 79 ? 17.484 -2.799 -14.386 1.00 95.31 79 ASP A N 1
ATOM 642 C CA . ASP A 1 79 ? 16.590 -3.189 -13.307 1.00 95.31 79 ASP A CA 1
ATOM 643 C C . ASP A 1 79 ? 17.067 -2.602 -11.973 1.00 95.31 79 ASP A C 1
ATOM 645 O O . ASP A 1 79 ? 18.267 -2.532 -11.689 1.00 95.31 79 ASP A O 1
ATOM 649 N N . VAL A 1 80 ? 16.117 -2.181 -11.140 1.00 95.56 80 VAL A N 1
ATOM 650 C CA . VAL A 1 80 ? 16.369 -1.682 -9.783 1.00 95.56 80 VAL A CA 1
ATOM 651 C C . VAL A 1 80 ? 15.482 -2.436 -8.802 1.00 95.56 80 VAL A C 1
ATOM 653 O O . VAL A 1 80 ? 14.259 -2.306 -8.838 1.00 95.56 80 VAL A O 1
ATOM 656 N N . HIS A 1 81 ? 16.086 -3.195 -7.887 1.00 97.75 81 HIS A N 1
ATOM 657 C CA . HIS A 1 81 ? 15.365 -3.778 -6.754 1.00 97.75 81 HIS A CA 1
ATOM 658 C C . HIS A 1 81 ? 15.104 -2.699 -5.699 1.00 97.75 81 HIS A C 1
ATOM 660 O O . HIS A 1 81 ? 16.036 -2.061 -5.210 1.00 97.75 81 HIS A O 1
ATOM 666 N N . ILE A 1 82 ? 13.834 -2.491 -5.350 1.00 96.25 82 ILE A N 1
ATOM 667 C CA . ILE A 1 82 ? 13.412 -1.551 -4.313 1.00 96.25 82 ILE A CA 1
ATOM 668 C C . ILE A 1 82 ? 12.730 -2.292 -3.168 1.00 96.25 82 ILE A C 1
ATOM 670 O O . ILE A 1 82 ? 11.845 -3.122 -3.374 1.00 96.25 82 ILE A O 1
ATOM 674 N N . ARG A 1 83 ? 13.107 -1.929 -1.940 1.00 97.88 83 ARG A N 1
ATOM 675 C CA . ARG A 1 83 ? 12.441 -2.369 -0.717 1.00 97.88 83 ARG A CA 1
ATOM 676 C C . ARG A 1 83 ? 12.102 -1.163 0.145 1.00 97.88 83 ARG A C 1
ATOM 678 O O . ARG A 1 83 ? 12.991 -0.440 0.581 1.00 97.88 83 ARG A O 1
ATOM 685 N N . GLU A 1 84 ? 10.819 -0.985 0.430 1.00 97.38 84 GLU A N 1
ATOM 686 C CA . GLU A 1 84 ? 10.301 0.100 1.261 1.00 97.38 84 GLU A CA 1
ATOM 687 C C . GLU A 1 84 ? 9.435 -0.470 2.385 1.00 97.38 84 GLU A C 1
ATOM 689 O O . GLU A 1 84 ? 8.623 -1.373 2.170 1.00 97.38 84 GLU A O 1
ATOM 694 N N . ILE A 1 85 ? 9.616 0.050 3.599 1.00 98.25 85 ILE A N 1
ATOM 695 C CA . ILE A 1 85 ? 8.791 -0.283 4.759 1.00 98.25 85 ILE A CA 1
ATOM 696 C C . ILE A 1 85 ? 8.432 1.016 5.474 1.00 98.25 85 ILE A C 1
ATOM 698 O O . ILE A 1 85 ? 9.308 1.683 6.017 1.00 98.25 85 ILE A O 1
ATOM 702 N N . ILE A 1 86 ? 7.141 1.333 5.529 1.00 98.12 86 ILE A N 1
ATOM 703 C CA . ILE A 1 86 ? 6.607 2.477 6.270 1.00 98.12 86 ILE A CA 1
ATOM 704 C C . ILE A 1 86 ? 5.765 1.947 7.426 1.00 98.12 86 ILE A C 1
ATOM 706 O O . ILE A 1 86 ? 4.909 1.079 7.240 1.00 98.12 86 ILE A O 1
ATOM 710 N N . LYS A 1 87 ? 6.004 2.481 8.625 1.00 98.00 87 LYS A N 1
ATOM 711 C CA . LYS A 1 87 ? 5.216 2.201 9.827 1.00 98.00 87 LYS A CA 1
ATOM 712 C C . LYS A 1 87 ? 4.641 3.503 10.353 1.00 98.00 87 LYS A C 1
ATOM 714 O O . LYS A 1 87 ? 5.402 4.407 10.689 1.00 98.00 87 LYS A O 1
ATOM 719 N N . TYR A 1 88 ? 3.320 3.578 10.440 1.00 96.25 88 TYR A N 1
ATOM 720 C CA . TYR A 1 88 ? 2.642 4.693 11.087 1.00 96.25 88 TYR A CA 1
ATOM 721 C C . TYR A 1 88 ? 2.246 4.279 12.497 1.00 96.25 88 TYR A C 1
ATOM 723 O O . TYR A 1 88 ? 1.630 3.235 12.702 1.00 96.25 88 TYR A O 1
ATOM 731 N N . THR A 1 89 ? 2.617 5.100 13.471 1.00 93.25 89 THR A N 1
ATOM 732 C CA . THR A 1 89 ? 2.355 4.863 14.890 1.00 93.25 89 THR A CA 1
ATOM 733 C C . THR A 1 89 ? 1.816 6.132 15.534 1.00 93.25 89 THR A C 1
ATOM 735 O O . THR A 1 89 ? 1.883 7.216 14.952 1.00 93.25 89 THR A O 1
ATOM 738 N N . SER A 1 90 ? 1.287 6.001 16.752 1.0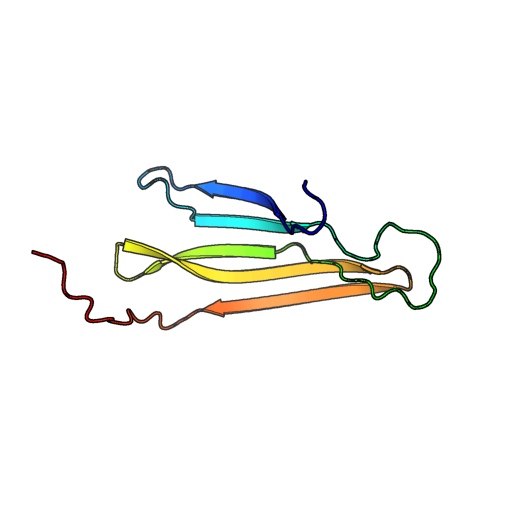0 91.38 90 SER A N 1
ATOM 739 C CA . SER A 1 90 ? 0.894 7.149 17.579 1.00 91.38 90 SER A CA 1
ATOM 740 C C . SER A 1 90 ? -0.110 8.082 16.896 1.00 91.38 90 SER A C 1
ATOM 742 O O . SER A 1 90 ? 0.009 9.305 16.984 1.00 91.38 90 SER A O 1
ATOM 744 N N . TYR A 1 91 ? -1.103 7.505 16.216 1.00 90.56 91 TYR A N 1
ATOM 745 C CA . TYR A 1 91 ? -2.238 8.258 15.696 1.00 90.56 91 TYR A CA 1
ATOM 746 C C . TYR A 1 91 ? -2.893 9.062 16.823 1.00 90.56 91 TYR A C 1
ATOM 748 O O . TYR A 1 91 ? -3.203 8.527 17.884 1.00 90.56 91 TYR A O 1
ATOM 756 N N . LYS A 1 92 ? -3.077 10.364 16.594 1.00 86.12 92 LYS A N 1
ATOM 757 C CA . LYS A 1 92 ? -3.744 11.271 17.529 1.00 86.12 92 LYS A CA 1
ATOM 758 C C . LYS A 1 92 ? -4.870 11.987 16.811 1.00 86.12 92 LYS A C 1
ATOM 760 O O . LYS A 1 92 ? -4.667 12.566 15.743 1.00 86.12 92 LYS A O 1
ATOM 765 N N . ARG A 1 93 ? -6.049 11.995 17.427 1.00 80.44 93 ARG A N 1
ATOM 766 C CA . ARG A 1 93 ? -7.173 12.799 16.956 1.00 80.44 93 ARG A CA 1
ATOM 767 C C . ARG A 1 93 ? -6.829 14.279 17.097 1.00 80.44 93 ARG A C 1
ATOM 769 O O . ARG A 1 93 ? -6.656 14.775 18.207 1.00 80.44 93 ARG A O 1
ATOM 776 N N . TRP A 1 94 ? -6.753 14.994 15.980 1.00 75.50 94 TRP A N 1
ATOM 777 C CA . TRP A 1 94 ? -6.671 16.450 16.008 1.00 75.50 94 TRP A CA 1
ATOM 778 C C . TRP A 1 94 ? -8.078 17.036 16.153 1.00 75.50 94 TRP A C 1
ATOM 780 O O . TRP A 1 94 ? -8.964 16.756 15.345 1.00 75.50 94 TRP A O 1
ATOM 790 N N . GLY A 1 95 ? -8.306 17.821 17.204 1.00 67.81 95 GLY A N 1
ATOM 791 C CA . GLY A 1 95 ? -9.586 18.477 17.449 1.00 67.81 95 GLY A CA 1
ATOM 792 C C . GLY A 1 95 ? -9.636 19.860 16.810 1.00 67.81 95 GLY A C 1
ATOM 793 O O . GLY A 1 95 ? -9.163 20.826 17.401 1.00 67.81 95 GLY A O 1
ATOM 794 N N . SER A 1 96 ? -10.265 19.989 15.643 1.00 60.72 96 SER A N 1
ATOM 795 C CA . SER A 1 96 ? -10.740 21.294 15.171 1.00 60.72 96 SER A CA 1
ATOM 796 C C . SER A 1 96 ? -12.047 21.608 15.900 1.00 60.72 96 SER A C 1
ATOM 798 O O . SER A 1 96 ? -13.012 20.856 15.771 1.00 60.72 96 SER A O 1
ATOM 800 N N . LYS A 1 97 ? -12.112 22.707 16.666 1.00 53.00 97 LYS A N 1
ATOM 801 C CA . LYS A 1 97 ? -13.371 23.209 17.247 1.00 53.00 97 LYS A CA 1
ATOM 802 C C . LYS A 1 97 ? -14.274 23.773 16.139 1.00 53.00 97 LYS A C 1
ATOM 804 O O . LYS A 1 97 ? -14.483 24.979 16.060 1.00 53.00 97 LYS A O 1
ATOM 809 N N . ALA A 1 98 ? -14.803 22.926 15.263 1.00 59.94 98 ALA A N 1
ATOM 810 C CA . ALA A 1 98 ? -15.898 23.322 14.391 1.00 59.94 98 ALA A CA 1
ATOM 811 C C . ALA A 1 98 ? -17.174 23.354 15.245 1.00 59.94 98 ALA A C 1
ATOM 813 O O . ALA A 1 98 ? -17.687 22.308 15.646 1.00 59.94 98 ALA A O 1
ATOM 814 N N . LYS A 1 99 ? -17.656 24.559 15.583 1.00 49.91 99 LYS A N 1
ATOM 815 C CA . LYS A 1 99 ? -19.010 24.737 16.127 1.00 49.91 99 LYS A CA 1
ATOM 816 C C . LYS A 1 99 ? -19.985 24.100 1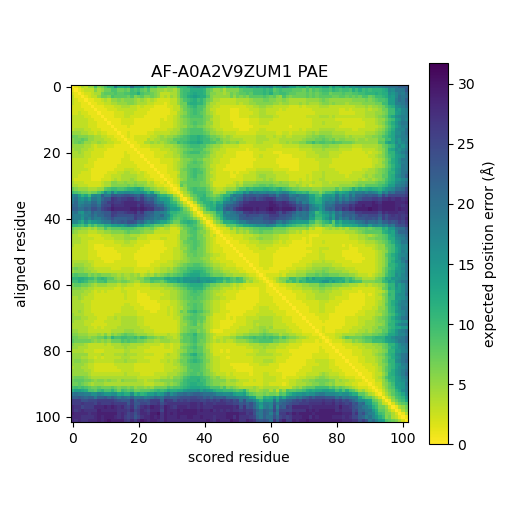5.134 1.00 49.91 99 LYS A C 1
ATOM 818 O O . LYS A 1 99 ? -19.981 24.472 13.963 1.00 49.91 99 LYS A O 1
ATOM 823 N N . LYS A 1 100 ? -20.799 23.147 15.591 1.00 45.31 100 LYS A N 1
ATOM 824 C CA . LYS A 1 100 ? -21.951 22.691 14.806 1.00 45.31 100 LYS A CA 1
ATOM 825 C C . LYS A 1 100 ? -22.882 23.897 14.605 1.00 45.31 100 LYS A C 1
ATOM 827 O O . LYS A 1 100 ? -23.130 24.588 15.597 1.00 45.31 100 LYS A O 1
ATOM 832 N N . PRO A 1 101 ? -23.361 24.185 13.383 1.00 52.56 101 PRO A N 1
ATOM 833 C CA . PRO A 1 101 ? -24.489 25.091 13.231 1.00 52.56 101 PRO A CA 1
ATOM 834 C C . PRO A 1 101 ? -25.692 24.479 13.962 1.00 52.56 101 PRO A C 1
ATOM 836 O O . PRO A 1 101 ? -25.898 23.263 13.904 1.00 52.56 101 PRO A O 1
ATOM 839 N N . GLN A 1 102 ? -26.362 25.330 14.739 1.00 49.03 102 GLN A N 1
ATOM 840 C CA . GLN A 1 102 ? -27.587 25.042 15.487 1.00 49.03 102 GLN A CA 1
ATOM 841 C C . GLN A 1 102 ? -28.757 24.782 14.545 1.00 49.03 102 GLN A C 1
ATOM 843 O O . GLN A 1 102 ? -28.782 25.423 13.470 1.00 49.03 102 GLN A O 1
#

Sequence (102 aa):
MEAGKRYFQGRVWVDNRDLQIVKTCGRNVPDVGSKSKKKPDSKEILTPKFVTYREQIDGGYWFPTYIRADDILHFSGNDVHIREIIKYTSYKRWGSKAKKPQ

Mean predicted aligned error: 7.7 Å

Solvent-accessible surface area (backbone atoms only — not comparable to full-atom values): 6540 Å² total; per-residue (Å²): 134,65,90,98,56,80,45,79,51,71,51,76,44,61,44,92,84,82,66,41,68,41,35,39,41,32,28,56,33,75,56,42,57,82,81,65,86,89,57,102,79,61,75,67,44,81,56,62,49,33,36,40,36,37,44,76,43,95,87,76,41,68,43,70,35,39,35,42,31,71,35,74,46,80,50,98,91,48,77,43,81,46,76,47,78,48,75,56,73,86,86,71,92,80,80,76,88,71,77,76,85,129

Radius of gyration: 18.68 Å; Cα contacts (8 Å, |Δi|>4): 169; chains: 1; bounding box: 46×34×47 Å

Foldseek 3Di:
DDPPDKDWDFDWDADPPPRHTFKTWTWIDDWFPPDDDDDPPGDTGDTFIKMWGWDDDPNHDTDGAKMWGFGWDDDPVDIDTDIDIDGDDDDDDDDDPPDDDD

Secondary structure (DSSP, 8-state):
--TT--EEEEEEEE-SSS--EEEEEEEEEPPBSTT----TT---B----EEEEEEEETTTEEEEEEEEEEEEEE-SS-EEEEEEEEE-----------PPP-